Protein AF-A0A180GP91-F1 (afdb_monomer)

Structure (mmCIF, N/CA/C/O backbone):
data_AF-A0A180GP91-F1
#
_entry.id   AF-A0A180GP91-F1
#
loop_
_atom_site.group_PDB
_atom_site.id
_atom_site.type_symbol
_atom_site.label_atom_id
_atom_site.label_alt_id
_atom_site.label_comp_id
_atom_site.label_asym_id
_atom_site.label_entity_id
_atom_site.label_seq_id
_atom_site.pdbx_PDB_ins_code
_atom_site.Cartn_x
_atom_site.Cartn_y
_atom_site.Cartn_z
_atom_site.occupancy
_atom_site.B_iso_or_equiv
_atom_site.auth_seq_id
_atom_site.auth_comp_id
_atom_site.auth_asym_id
_atom_site.auth_atom_id
_atom_site.pdbx_PDB_model_num
ATOM 1 N N . MET A 1 1 ? 13.522 -2.096 43.026 1.00 52.75 1 MET A N 1
ATOM 2 C CA . MET A 1 1 ? 13.990 -1.294 41.868 1.00 52.75 1 MET A CA 1
ATOM 3 C C . MET A 1 1 ? 14.050 -2.078 40.549 1.00 52.75 1 MET A C 1
ATOM 5 O O . MET A 1 1 ? 14.151 -1.452 39.508 1.00 52.75 1 MET A O 1
ATOM 9 N N . GLN A 1 2 ? 13.921 -3.412 40.547 1.00 56.34 2 GLN A N 1
ATOM 10 C CA . GLN A 1 2 ? 14.067 -4.239 39.337 1.00 56.34 2 GLN A CA 1
ATOM 11 C C . GLN A 1 2 ? 12.821 -4.256 38.421 1.00 56.34 2 GLN A C 1
ATOM 13 O O . GLN A 1 2 ? 12.952 -4.360 37.205 1.00 56.34 2 GLN A O 1
ATOM 18 N N . SER A 1 3 ? 11.618 -4.065 38.977 1.00 60.59 3 SER A N 1
ATOM 19 C CA . SER A 1 3 ? 10.356 -4.119 38.216 1.00 60.59 3 SER A CA 1
ATOM 20 C C . SER A 1 3 ? 10.119 -2.925 37.282 1.00 60.59 3 SER A C 1
ATOM 22 O O . SER A 1 3 ? 9.494 -3.085 36.240 1.00 60.59 3 SER A O 1
ATOM 24 N N . PHE A 1 4 ? 10.644 -1.739 37.610 1.00 61.22 4 PHE A N 1
ATOM 25 C CA . PHE A 1 4 ? 10.485 -0.543 36.768 1.00 61.22 4 PHE A CA 1
ATOM 26 C C . PHE A 1 4 ? 11.347 -0.599 35.499 1.00 61.22 4 PHE A C 1
ATOM 28 O O . PHE A 1 4 ? 10.927 -0.114 34.454 1.00 61.22 4 PHE A O 1
ATOM 35 N N . ALA A 1 5 ? 12.519 -1.239 35.564 1.00 70.31 5 ALA A N 1
ATOM 36 C CA . ALA A 1 5 ? 13.389 -1.412 34.4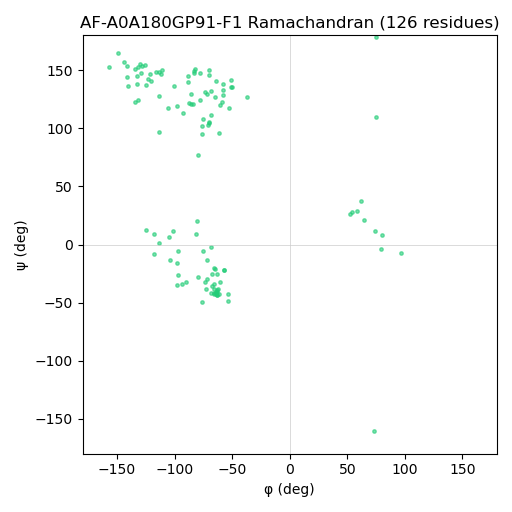02 1.00 70.31 5 ALA A CA 1
ATOM 37 C C . ALA A 1 5 ? 12.774 -2.366 33.364 1.00 70.31 5 ALA A C 1
ATOM 39 O O . ALA A 1 5 ? 12.800 -2.074 32.172 1.00 70.31 5 ALA A O 1
ATOM 40 N N . LEU A 1 6 ? 12.162 -3.467 33.818 1.00 71.69 6 LEU A N 1
ATOM 41 C CA . LEU A 1 6 ? 11.465 -4.414 32.942 1.00 71.69 6 LEU A CA 1
ATOM 42 C C . LEU A 1 6 ? 10.268 -3.772 32.236 1.00 71.69 6 LEU A C 1
ATOM 44 O O . LEU A 1 6 ? 10.101 -3.951 31.033 1.00 71.69 6 LEU A O 1
ATOM 48 N N . LEU A 1 7 ? 9.471 -2.984 32.961 1.00 76.88 7 LEU A N 1
ATOM 49 C CA . LEU A 1 7 ? 8.293 -2.328 32.395 1.00 76.88 7 LEU A CA 1
ATOM 50 C C . LEU A 1 7 ? 8.681 -1.309 31.310 1.00 76.88 7 LEU A C 1
ATOM 52 O O . LEU A 1 7 ? 8.084 -1.300 30.235 1.00 76.88 7 LEU A O 1
ATOM 56 N N . SER A 1 8 ? 9.738 -0.523 31.540 1.00 75.56 8 SER A N 1
ATOM 57 C CA . SER A 1 8 ? 10.274 0.413 30.543 1.00 75.56 8 SER A CA 1
ATOM 58 C C . SER A 1 8 ? 10.815 -0.290 29.295 1.00 75.56 8 SER A C 1
ATOM 60 O O . SER A 1 8 ? 10.570 0.172 28.182 1.00 75.56 8 SER A O 1
ATOM 62 N N . VAL A 1 9 ? 11.508 -1.424 29.446 1.00 79.50 9 VAL A N 1
ATOM 63 C CA . VAL A 1 9 ? 11.994 -2.210 28.298 1.00 79.50 9 VAL A CA 1
ATOM 64 C C . VAL A 1 9 ? 10.825 -2.784 27.493 1.00 79.50 9 VAL A C 1
ATOM 66 O O . VAL A 1 9 ? 10.829 -2.685 26.268 1.00 79.50 9 VAL A O 1
ATOM 69 N N . CYS A 1 10 ? 9.788 -3.313 28.149 1.00 79.94 10 CYS A N 1
ATOM 70 C CA . CYS A 1 10 ? 8.591 -3.810 27.465 1.00 79.94 10 CYS A CA 1
ATOM 71 C C . CYS A 1 10 ? 7.866 -2.710 26.675 1.00 79.94 10 CYS A C 1
ATOM 73 O O . CYS A 1 10 ? 7.476 -2.940 25.532 1.00 79.94 10 CYS A O 1
ATOM 75 N N . VAL A 1 11 ? 7.726 -1.507 27.241 1.00 78.56 11 VAL A N 1
ATOM 76 C CA . VAL A 1 11 ? 7.107 -0.364 26.545 1.00 78.56 11 VAL A CA 1
ATOM 77 C C . VAL A 1 11 ? 7.934 0.059 25.327 1.00 78.56 11 VAL A C 1
ATOM 79 O O . VAL A 1 11 ? 7.373 0.268 24.254 1.00 78.56 11 VAL A O 1
ATOM 82 N N . LEU A 1 12 ? 9.264 0.118 25.445 1.00 72.94 12 LEU A N 1
ATOM 83 C CA . LEU A 1 12 ? 10.144 0.444 24.316 1.00 72.94 12 LEU A CA 1
ATOM 84 C C . LEU A 1 12 ? 10.063 -0.601 23.192 1.00 72.94 12 LEU A C 1
ATOM 86 O O . LEU A 1 12 ? 10.036 -0.229 22.018 1.00 72.94 12 LEU A O 1
ATOM 90 N N . LEU A 1 13 ? 9.963 -1.890 23.532 1.00 70.75 13 LEU A N 1
ATOM 91 C CA . LEU A 1 13 ? 9.775 -2.967 22.552 1.00 70.75 13 LEU A CA 1
ATOM 92 C C . LEU A 1 13 ? 8.416 -2.870 21.838 1.00 70.75 13 LEU A C 1
ATOM 94 O O . LEU A 1 13 ? 8.347 -3.075 20.627 1.00 70.75 13 LEU A O 1
ATOM 98 N N . LEU A 1 14 ? 7.348 -2.499 22.552 1.00 66.81 14 LEU A N 1
ATOM 99 C CA . LEU A 1 14 ? 6.024 -2.283 21.957 1.00 66.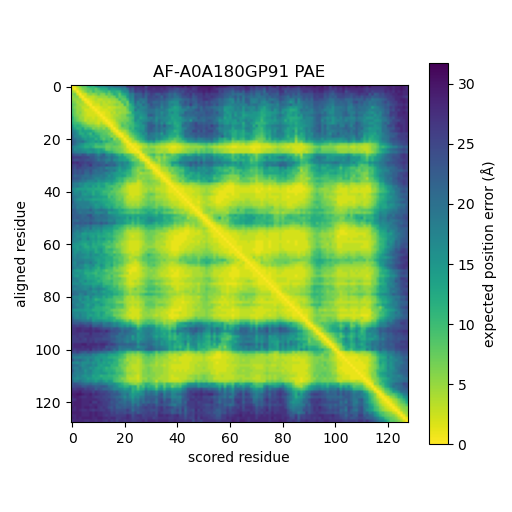81 14 LEU A CA 1
ATOM 100 C C . LEU A 1 14 ? 6.015 -1.085 20.997 1.00 66.81 14 LEU A C 1
ATOM 102 O O . LEU A 1 14 ? 5.478 -1.194 19.896 1.00 66.81 14 LEU A O 1
ATOM 106 N N . ILE A 1 15 ? 6.667 0.024 21.355 1.00 61.84 15 ILE A N 1
ATOM 107 C CA . ILE A 1 15 ? 6.777 1.204 20.481 1.00 61.84 15 ILE A CA 1
ATOM 108 C C . ILE A 1 15 ? 7.548 0.861 19.196 1.00 61.84 15 ILE A C 1
ATOM 110 O O . ILE A 1 15 ? 7.115 1.212 18.097 1.00 61.84 15 ILE A O 1
ATOM 114 N N . GLN A 1 16 ? 8.655 0.119 19.305 1.00 55.00 16 GLN A N 1
ATOM 115 C CA . GLN A 1 16 ? 9.418 -0.322 18.131 1.00 55.00 16 GLN A CA 1
ATOM 116 C C . GLN A 1 16 ? 8.629 -1.305 17.258 1.00 55.00 16 GLN A C 1
ATOM 118 O O . GLN A 1 16 ? 8.738 -1.254 16.032 1.00 55.00 16 GLN A O 1
ATOM 123 N N . SER A 1 17 ? 7.789 -2.154 17.862 1.00 60.19 17 SER A N 1
ATOM 124 C CA . SER A 1 17 ? 6.961 -3.100 17.109 1.00 60.19 17 SER A CA 1
ATOM 125 C C . SER 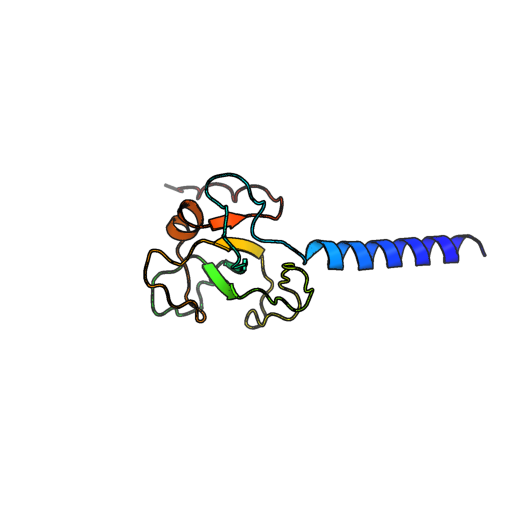A 1 17 ? 5.978 -2.395 16.171 1.00 60.19 17 SER A C 1
ATOM 127 O O . SER A 1 17 ? 5.834 -2.830 15.034 1.00 60.19 17 SER A O 1
ATOM 129 N N . GLN A 1 18 ? 5.388 -1.266 16.582 1.00 52.78 18 GLN A N 1
ATOM 130 C CA . GLN A 1 18 ? 4.453 -0.504 15.746 1.00 52.78 18 GLN A CA 1
ATOM 131 C C . GLN A 1 18 ? 5.152 0.244 14.604 1.00 52.78 18 GLN A C 1
ATOM 133 O O . GLN A 1 18 ? 4.643 0.269 13.486 1.00 52.78 18 GLN A O 1
ATOM 138 N N . ALA A 1 19 ? 6.345 0.796 14.847 1.00 53.19 19 ALA A N 1
ATOM 139 C CA . ALA A 1 19 ? 7.129 1.465 13.806 1.00 53.19 19 ALA A CA 1
ATOM 140 C C . ALA A 1 19 ? 7.565 0.488 12.698 1.00 53.19 19 ALA A C 1
ATOM 142 O O . ALA A 1 19 ? 7.461 0.803 11.512 1.00 53.19 19 ALA A O 1
ATOM 143 N N . VAL A 1 20 ? 7.979 -0.728 13.076 1.00 55.62 20 VAL A N 1
ATOM 144 C CA . VAL A 1 20 ? 8.255 -1.818 12.124 1.00 55.62 20 VAL A CA 1
ATOM 145 C C . VAL A 1 20 ? 6.967 -2.282 11.451 1.00 55.62 20 VAL A C 1
ATOM 147 O O . VAL A 1 20 ? 6.975 -2.581 10.258 1.00 55.62 20 VAL A O 1
ATOM 150 N N . TYR A 1 21 ? 5.849 -2.284 12.183 1.00 61.69 21 TYR A N 1
ATOM 151 C CA . TYR A 1 21 ? 4.575 -2.705 11.626 1.00 61.69 21 TYR A CA 1
ATOM 152 C C . TYR A 1 21 ? 4.072 -1.791 10.531 1.00 61.69 21 TYR A C 1
ATOM 154 O O . TYR A 1 21 ? 3.250 -2.282 9.783 1.00 61.69 21 TYR A O 1
ATOM 162 N N . CYS A 1 22 ? 4.514 -0.535 10.407 1.00 68.94 22 CYS A N 1
ATOM 163 C CA . CYS A 1 22 ? 4.036 0.428 9.403 1.00 68.94 22 CYS A CA 1
ATOM 164 C C . CYS A 1 22 ? 4.936 0.552 8.165 1.00 68.94 22 CYS A C 1
ATOM 166 O O . CYS A 1 22 ? 4.485 1.060 7.137 1.00 68.94 22 CYS A O 1
ATOM 168 N N . ALA A 1 23 ? 6.172 0.058 8.244 1.00 81.06 23 ALA A N 1
ATOM 169 C CA . ALA A 1 23 ? 7.143 0.131 7.163 1.00 81.06 23 ALA A CA 1
ATOM 170 C C . ALA A 1 23 ? 7.033 -1.074 6.215 1.00 81.06 23 ALA A C 1
ATOM 172 O O . ALA A 1 23 ? 6.869 -2.216 6.643 1.00 81.06 23 ALA A O 1
ATOM 173 N N . PHE A 1 24 ? 7.159 -0.846 4.911 1.00 82.00 24 PHE A N 1
ATOM 174 C CA . PHE A 1 24 ? 7.203 -1.911 3.909 1.00 82.00 24 PHE A CA 1
ATOM 175 C C . PHE A 1 24 ? 8.068 -1.515 2.713 1.00 82.00 24 PHE A C 1
ATOM 177 O O . PHE A 1 24 ? 8.412 -0.353 2.535 1.00 82.00 24 PHE A O 1
ATOM 184 N N . LYS A 1 25 ? 8.453 -2.489 1.885 1.00 82.06 25 LYS A N 1
ATOM 185 C CA . LYS A 1 25 ? 9.284 -2.253 0.700 1.00 82.06 25 LYS A CA 1
ATOM 186 C C . LYS A 1 25 ? 8.693 -2.943 -0.514 1.00 82.06 25 LYS A C 1
ATOM 188 O O . LYS A 1 25 ? 8.510 -4.165 -0.498 1.00 82.06 25 LYS A O 1
ATOM 193 N N . CYS A 1 26 ? 8.442 -2.170 -1.561 1.00 77.00 26 CYS A N 1
ATOM 194 C CA . CYS A 1 26 ? 8.112 -2.701 -2.876 1.00 77.00 26 CYS A CA 1
ATOM 195 C C . CYS A 1 26 ? 9.398 -3.072 -3.621 1.00 77.00 26 CYS A C 1
ATOM 197 O O . CYS A 1 26 ? 10.445 -2.472 -3.375 1.00 77.00 26 CYS A O 1
ATOM 199 N N . ASN A 1 27 ? 9.318 -4.093 -4.478 1.00 72.00 27 ASN A N 1
ATOM 200 C CA . ASN A 1 27 ? 10.433 -4.767 -5.150 1.00 72.00 27 ASN A CA 1
ATOM 201 C C . ASN A 1 27 ? 11.252 -5.715 -4.244 1.00 72.00 27 ASN A C 1
ATOM 203 O O . ASN A 1 27 ? 12.018 -5.300 -3.373 1.00 72.00 27 ASN A O 1
ATOM 207 N N . ASN A 1 28 ? 11.123 -7.020 -4.488 1.00 57.41 28 ASN A N 1
ATOM 208 C CA . ASN A 1 28 ? 11.983 -8.068 -3.922 1.00 57.41 28 ASN A CA 1
ATOM 209 C C . ASN A 1 28 ? 13.041 -8.577 -4.917 1.00 57.41 28 ASN A C 1
ATOM 211 O O . ASN A 1 28 ? 13.677 -9.589 -4.640 1.00 57.41 28 ASN A O 1
ATOM 215 N N . ASN A 1 29 ? 13.225 -7.886 -6.051 1.00 56.50 29 ASN A N 1
ATOM 216 C CA . ASN A 1 29 ? 14.111 -8.257 -7.160 1.00 56.50 29 ASN A CA 1
ATOM 217 C C . ASN A 1 29 ? 13.887 -9.689 -7.685 1.00 56.50 29 ASN A C 1
ATOM 219 O O . ASN A 1 29 ? 14.805 -10.290 -8.237 1.00 56.50 29 ASN A O 1
ATOM 223 N N . ALA A 1 30 ? 12.681 -10.244 -7.526 1.00 51.28 30 ALA A N 1
ATOM 224 C CA . ALA A 1 30 ? 12.373 -11.607 -7.936 1.00 51.28 30 ALA A CA 1
ATOM 225 C C . ALA A 1 30 ? 10.970 -11.720 -8.552 1.00 51.28 30 ALA A C 1
ATOM 227 O O . ALA A 1 30 ? 9.988 -11.212 -8.012 1.00 51.28 30 ALA A O 1
ATOM 228 N N . GLY A 1 31 ? 10.875 -12.457 -9.661 1.00 61.75 31 GLY A N 1
ATOM 229 C CA . GLY A 1 31 ? 9.601 -12.818 -10.285 1.00 61.75 31 GLY A CA 1
ATOM 230 C C . GLY A 1 31 ? 8.890 -11.659 -11.007 1.00 61.75 31 GLY A C 1
ATOM 231 O O . GLY A 1 31 ? 9.525 -10.661 -11.349 1.00 61.75 31 GLY A O 1
ATOM 232 N N . PRO A 1 32 ? 7.569 -11.775 -11.247 1.00 60.62 32 PRO A N 1
ATOM 233 C CA . PRO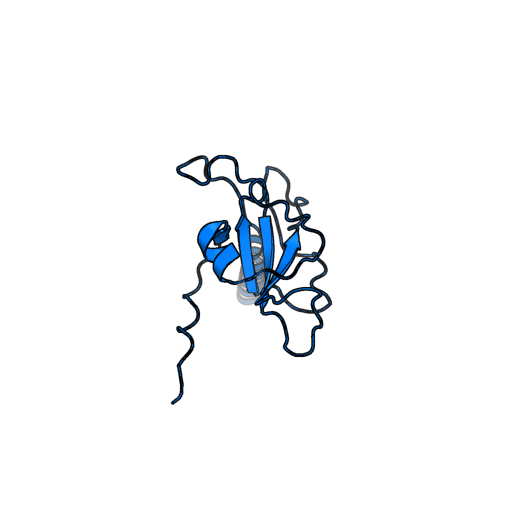 A 1 32 ? 6.787 -10.827 -12.055 1.00 60.62 32 PRO A CA 1
ATOM 234 C C . PRO A 1 32 ? 6.624 -9.436 -11.415 1.00 60.62 32 PRO A C 1
ATOM 236 O O . PRO A 1 32 ? 6.033 -8.545 -12.010 1.00 60.62 32 PRO A O 1
ATOM 239 N N . HIS A 1 33 ? 7.154 -9.243 -10.205 1.00 61.88 33 HIS A N 1
ATOM 240 C CA . HIS A 1 33 ? 7.094 -7.996 -9.442 1.00 61.88 33 HIS A CA 1
ATOM 241 C C . HIS A 1 33 ? 8.428 -7.230 -9.443 1.00 61.88 33 HIS A C 1
ATOM 243 O O . HIS A 1 33 ? 8.585 -6.229 -8.734 1.00 61.88 33 HIS A O 1
ATOM 249 N N . ALA A 1 34 ? 9.409 -7.699 -10.224 1.00 59.81 34 ALA A N 1
ATOM 250 C CA . ALA A 1 34 ? 10.681 -7.019 -10.415 1.00 59.81 34 ALA A CA 1
ATOM 251 C C . ALA A 1 34 ? 10.448 -5.624 -11.023 1.00 59.81 34 ALA A C 1
ATOM 253 O O . ALA A 1 34 ? 9.891 -5.487 -12.106 1.00 59.81 34 ALA A O 1
ATOM 254 N N . GLY A 1 35 ? 10.870 -4.579 -10.307 1.00 62.91 35 GLY A N 1
ATOM 255 C CA . GLY A 1 35 ? 10.721 -3.185 -10.747 1.00 62.91 35 GLY A CA 1
ATOM 256 C C . GLY A 1 35 ? 9.503 -2.437 -10.191 1.00 62.91 35 GLY A C 1
ATOM 257 O O . GLY A 1 35 ? 9.451 -1.216 -10.333 1.00 62.91 35 GLY A O 1
ATOM 258 N N . MET A 1 36 ? 8.586 -3.104 -9.478 1.00 69.38 36 MET A N 1
ATOM 259 C CA . MET A 1 36 ? 7.475 -2.432 -8.788 1.00 69.38 36 MET A CA 1
ATOM 260 C C . MET A 1 36 ? 7.999 -1.619 -7.598 1.00 69.38 36 MET A C 1
ATOM 262 O O . MET A 1 36 ? 8.365 -2.180 -6.566 1.00 69.38 36 MET A O 1
ATOM 266 N N . LYS A 1 37 ? 8.054 -0.291 -7.732 1.00 73.06 37 LYS A N 1
ATOM 267 C CA . LYS A 1 37 ? 8.520 0.629 -6.673 1.00 73.06 37 LYS A CA 1
ATOM 268 C C . LYS A 1 37 ? 7.389 1.378 -5.971 1.00 73.06 37 LYS A C 1
ATOM 270 O O . LYS A 1 37 ? 7.621 1.962 -4.918 1.00 73.06 37 LYS A O 1
ATOM 275 N N . ASN A 1 38 ? 6.187 1.342 -6.539 1.00 79.69 38 ASN A N 1
ATOM 276 C CA . ASN A 1 38 ? 5.051 2.106 -6.050 1.00 79.69 38 ASN A CA 1
ATOM 277 C C . ASN A 1 38 ? 4.335 1.316 -4.953 1.00 79.69 38 ASN A C 1
ATOM 279 O O . ASN A 1 38 ? 3.877 0.196 -5.197 1.00 79.69 38 ASN A O 1
ATOM 283 N N . GLY A 1 39 ? 4.252 1.898 -3.760 1.00 85.06 39 GLY A N 1
ATOM 284 C CA . GLY A 1 39 ? 3.479 1.350 -2.655 1.00 85.06 39 GLY A CA 1
ATOM 285 C C . GLY A 1 39 ? 2.304 2.242 -2.297 1.00 85.06 39 GLY A C 1
ATOM 286 O O . GLY A 1 39 ? 2.381 3.463 -2.419 1.00 85.06 39 GLY A O 1
ATOM 287 N N . PHE A 1 40 ? 1.231 1.613 -1.837 1.00 87.25 40 PHE A N 1
ATOM 288 C CA . PHE A 1 40 ? -0.031 2.260 -1.518 1.00 87.25 40 PHE A CA 1
ATOM 289 C C . PHE A 1 40 ? -0.539 1.816 -0.161 1.00 87.25 40 PHE A C 1
ATOM 291 O O . PHE A 1 40 ? -0.397 0.655 0.225 1.00 87.25 40 PHE A O 1
ATOM 298 N N . CYS A 1 41 ? -1.164 2.763 0.519 1.00 87.62 41 CYS A N 1
ATOM 299 C CA . CYS A 1 41 ? -1.914 2.598 1.747 1.00 87.62 41 CYS A CA 1
ATOM 300 C C . CYS A 1 41 ? -3.388 2.509 1.380 1.00 87.62 41 CYS A C 1
ATOM 302 O O . CYS A 1 41 ? -3.930 3.409 0.738 1.00 87.62 41 CYS A O 1
ATOM 304 N N . GLY A 1 42 ? -3.998 1.384 1.719 1.00 86.81 42 GLY A N 1
ATOM 305 C CA . GLY A 1 42 ? -5.336 1.011 1.306 1.00 86.81 42 GLY A CA 1
ATOM 306 C C . GLY A 1 42 ? -6.290 0.906 2.477 1.00 86.81 42 GLY A C 1
ATOM 307 O O . GLY A 1 42 ? -5.902 0.498 3.570 1.00 86.81 42 GLY A O 1
ATOM 308 N N . ARG A 1 43 ? -7.556 1.220 2.231 1.00 86.38 43 ARG A N 1
ATOM 309 C CA . ARG A 1 43 ? -8.663 0.853 3.116 1.00 86.38 43 ARG A CA 1
ATOM 310 C C . ARG A 1 43 ? -9.899 0.527 2.304 1.00 86.38 43 ARG A C 1
ATOM 312 O O . ARG A 1 43 ? -10.041 0.998 1.170 1.00 86.38 43 ARG A O 1
ATOM 319 N N . THR A 1 44 ? -10.801 -0.241 2.892 1.00 87.69 44 THR A N 1
ATOM 320 C CA . THR A 1 44 ? -12.127 -0.461 2.324 1.00 87.69 44 THR A CA 1
ATOM 321 C C . THR A 1 44 ? -12.843 0.880 2.150 1.00 87.69 44 THR A C 1
ATOM 323 O O . THR A 1 44 ? -12.743 1.792 2.981 1.00 87.69 44 THR A O 1
ATOM 326 N N . LYS A 1 45 ? -13.523 1.031 1.015 1.00 86.75 45 LYS A N 1
ATOM 327 C CA . LYS A 1 45 ? -14.367 2.193 0.755 1.00 86.75 45 LYS A CA 1
ATOM 328 C C . LYS A 1 45 ? -15.579 2.138 1.690 1.00 86.75 45 LYS A C 1
ATOM 330 O O . LYS A 1 45 ? -16.248 1.111 1.773 1.00 86.75 45 LYS A O 1
ATOM 335 N N . LEU A 1 46 ? -15.893 3.246 2.351 1.00 85.25 46 LEU A N 1
ATOM 336 C CA . LEU A 1 46 ? -17.114 3.355 3.143 1.00 85.25 46 LEU A CA 1
ATOM 337 C C . LEU A 1 46 ? -18.319 3.587 2.225 1.00 85.25 46 LEU A C 1
ATOM 339 O O . LEU A 1 46 ? -18.219 4.257 1.196 1.00 85.25 46 LEU A O 1
ATOM 343 N N . GLU A 1 47 ? -19.486 3.077 2.615 1.00 82.56 47 GLU A N 1
ATOM 344 C CA . GLU A 1 47 ? -20.718 3.232 1.827 1.00 82.56 47 GLU A CA 1
ATOM 345 C C . GLU A 1 47 ? -21.121 4.700 1.632 1.00 82.56 47 GLU A C 1
ATOM 347 O O . GLU A 1 47 ? -21.649 5.067 0.585 1.00 82.56 47 GLU A O 1
ATOM 352 N N . SER A 1 48 ? -20.830 5.551 2.621 1.00 81.00 48 SER A N 1
ATOM 353 C CA . SER A 1 48 ? -21.115 6.989 2.592 1.00 81.00 48 SER A CA 1
ATOM 354 C C . SER A 1 48 ? -20.211 7.778 1.642 1.00 81.00 48 SER A C 1
ATOM 356 O O . SER A 1 48 ? -20.492 8.941 1.347 1.00 81.00 48 SER A O 1
ATOM 358 N N . GLU A 1 49 ? -19.121 7.182 1.160 1.00 79.94 49 GLU A N 1
ATOM 359 C CA . GLU A 1 49 ? -18.167 7.870 0.305 1.00 79.94 49 GLU A CA 1
ATOM 360 C C . GLU A 1 49 ? -18.631 7.847 -1.148 1.00 79.94 49 GLU A C 1
ATOM 362 O O . GLU A 1 49 ? -18.768 6.798 -1.785 1.00 79.94 49 GLU A O 1
ATOM 367 N N . SER A 1 50 ? -18.820 9.033 -1.721 1.00 72.12 50 SER A N 1
ATOM 368 C CA . SER A 1 50 ? -18.955 9.154 -3.166 1.00 72.12 50 SER A CA 1
ATOM 369 C C . SER A 1 50 ? -17.590 8.948 -3.812 1.00 72.12 50 SER A C 1
ATOM 371 O O . SER A 1 50 ? -16.592 9.543 -3.406 1.00 72.12 50 SER A O 1
ATOM 373 N N . THR A 1 51 ? -17.545 8.092 -4.823 1.00 67.75 51 THR A N 1
ATOM 374 C CA . THR A 1 51 ? -16.385 7.941 -5.697 1.00 67.75 51 THR A CA 1
ATOM 375 C C . THR A 1 51 ? -16.867 8.155 -7.120 1.00 67.75 51 THR A C 1
ATOM 377 O O . THR A 1 51 ? -17.914 7.635 -7.499 1.00 67.75 51 THR A O 1
ATOM 380 N N . GLU A 1 52 ? -16.101 8.889 -7.927 1.00 67.50 52 GLU A N 1
ATOM 381 C CA . GLU A 1 52 ? -16.437 9.146 -9.339 1.00 67.50 52 GLU A CA 1
ATOM 382 C C . GLU A 1 52 ? -16.608 7.853 -10.151 1.00 67.50 52 GLU A C 1
ATOM 384 O O . GLU A 1 52 ? -17.257 7.830 -11.196 1.00 67.50 52 GLU A O 1
ATOM 389 N N . ARG A 1 53 ? -16.023 6.753 -9.662 1.00 69.12 53 ARG A N 1
ATOM 390 C CA . ARG A 1 53 ? -16.108 5.416 -10.245 1.00 69.12 53 ARG A CA 1
ATOM 391 C C . ARG A 1 53 ? -16.451 4.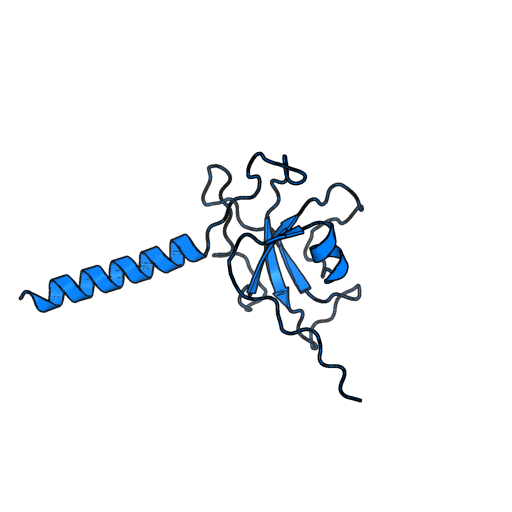379 -9.177 1.00 69.12 53 ARG A C 1
ATOM 393 O O . ARG A 1 53 ? -16.081 4.567 -8.016 1.00 69.12 53 ARG A O 1
ATOM 400 N N . PRO A 1 54 ? -17.102 3.260 -9.544 1.00 75.00 54 PRO A N 1
ATOM 401 C CA . PRO A 1 54 ? -17.314 2.148 -8.625 1.00 75.00 54 PRO A CA 1
ATOM 402 C C . PRO A 1 54 ? -15.973 1.615 -8.115 1.00 75.00 54 PRO A C 1
ATOM 404 O O . PRO A 1 54 ? -15.127 1.206 -8.914 1.00 75.00 54 PRO A O 1
ATOM 407 N N . ALA A 1 55 ? -15.806 1.616 -6.799 1.00 83.25 55 ALA A N 1
ATOM 408 C CA . ALA A 1 55 ? -14.577 1.241 -6.123 1.00 83.25 55 ALA A CA 1
ATOM 409 C C . ALA A 1 55 ? -14.899 0.449 -4.859 1.00 83.25 55 ALA A C 1
ATOM 411 O O . ALA A 1 55 ? -15.870 0.761 -4.172 1.00 83.25 55 ALA A O 1
ATOM 412 N N . ASP A 1 56 ? -14.055 -0.533 -4.566 1.00 86.06 56 ASP A N 1
ATOM 413 C CA . ASP A 1 56 ? -14.138 -1.350 -3.353 1.00 86.06 56 ASP A CA 1
ATOM 414 C C . ASP A 1 56 ? -13.184 -0.815 -2.274 1.00 86.06 56 ASP A C 1
ATOM 416 O O . ASP A 1 56 ? -13.424 -0.974 -1.080 1.00 86.06 56 ASP A O 1
ATOM 420 N N . TYR A 1 57 ? -12.117 -0.134 -2.698 1.00 86.25 57 TYR A N 1
ATOM 421 C CA . TYR A 1 57 ? -11.069 0.390 -1.833 1.00 86.25 57 TYR A CA 1
ATOM 422 C C . TYR A 1 57 ? -10.717 1.827 -2.190 1.00 86.25 57 TYR A C 1
ATOM 424 O O . TYR A 1 57 ? -10.772 2.210 -3.359 1.00 86.25 57 TYR A O 1
ATOM 432 N N . LYS A 1 58 ? -10.270 2.599 -1.200 1.00 8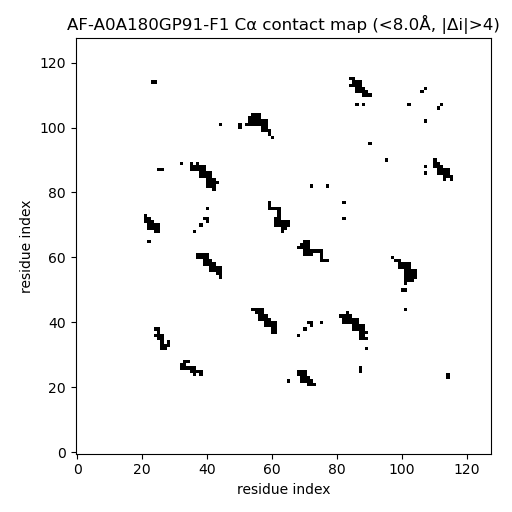5.94 58 LYS A N 1
ATOM 433 C CA . LYS A 1 58 ? -9.523 3.844 -1.409 1.00 85.94 58 LYS A CA 1
ATOM 434 C C . LYS A 1 58 ? -8.035 3.581 -1.213 1.00 85.94 58 LYS A C 1
ATOM 436 O O . LYS A 1 58 ? -7.650 2.891 -0.269 1.00 85.94 58 LYS A O 1
ATOM 441 N N . ILE A 1 59 ? -7.217 4.139 -2.104 1.00 84.88 59 ILE A N 1
ATOM 442 C CA . ILE A 1 59 ? -5.757 4.072 -2.023 1.00 84.88 59 ILE A CA 1
ATOM 443 C C . ILE A 1 59 ? -5.123 5.446 -1.969 1.00 84.88 59 ILE A C 1
ATOM 445 O O . ILE A 1 59 ? -5.570 6.394 -2.611 1.00 84.88 59 ILE A O 1
ATOM 449 N N . TYR A 1 60 ? -4.015 5.491 -1.248 1.00 86.06 60 TYR A N 1
ATOM 450 C CA . TYR A 1 60 ? -3.186 6.663 -1.060 1.00 86.06 60 TYR A CA 1
ATOM 451 C C . TYR A 1 60 ? -1.739 6.255 -1.292 1.00 86.06 60 TYR A C 1
ATOM 453 O O . TYR A 1 60 ? -1.324 5.177 -0.862 1.00 86.06 60 TYR A O 1
ATOM 461 N N . SER A 1 61 ? -0.969 7.083 -1.990 1.00 86.69 61 SER A N 1
ATOM 462 C CA . SER A 1 61 ? 0.460 6.830 -2.177 1.00 86.69 61 SER A CA 1
ATOM 463 C C . SER A 1 61 ? 1.145 6.734 -0.817 1.00 86.69 61 SER A C 1
ATOM 465 O O . SER A 1 61 ? 0.962 7.601 0.038 1.00 86.69 61 SER A O 1
ATOM 467 N N . ALA A 1 62 ? 1.910 5.665 -0.608 1.00 87.94 62 ALA A N 1
ATOM 468 C CA . ALA A 1 62 ? 2.674 5.498 0.616 1.00 87.94 62 ALA A CA 1
ATOM 469 C C . ALA A 1 62 ? 3.831 6.502 0.667 1.00 87.94 62 ALA A C 1
ATOM 471 O O . ALA A 1 62 ? 4.435 6.830 -0.357 1.00 87.94 62 ALA A O 1
ATOM 472 N N . ASP A 1 63 ? 4.151 6.967 1.868 1.00 86.62 63 ASP A N 1
ATOM 473 C CA . ASP A 1 63 ? 5.195 7.956 2.095 1.00 86.62 63 ASP A CA 1
ATOM 474 C C . ASP A 1 63 ? 6.590 7.296 2.021 1.00 86.62 63 ASP A C 1
ATOM 476 O O . ASP A 1 63 ? 6.850 6.329 2.748 1.00 86.62 63 ASP A O 1
ATOM 480 N N . PRO A 1 64 ? 7.510 7.784 1.165 1.00 85.88 64 PRO A N 1
ATOM 481 C CA . PRO A 1 64 ? 8.886 7.300 1.089 1.00 85.88 64 PRO A CA 1
ATOM 482 C C . PRO A 1 64 ? 9.829 7.883 2.159 1.00 85.88 64 PRO A C 1
ATOM 484 O O . PRO A 1 64 ? 11.041 7.666 2.069 1.00 85.88 64 PRO A O 1
ATOM 487 N N . SER A 1 65 ? 9.327 8.616 3.159 1.00 81.56 65 SER A N 1
ATOM 488 C CA . SER A 1 65 ? 10.120 9.319 4.185 1.00 81.56 65 SER A CA 1
ATOM 489 C C . SER A 1 65 ? 11.079 8.439 4.995 1.00 81.56 65 SER A C 1
ATOM 491 O O . SER A 1 65 ? 12.077 8.943 5.508 1.00 81.56 65 SER A O 1
ATOM 493 N N . ILE A 1 66 ? 10.847 7.122 5.061 1.00 79.69 66 ILE A N 1
ATOM 494 C CA . ILE A 1 66 ? 11.778 6.169 5.697 1.00 79.69 66 ILE A CA 1
ATOM 495 C C . ILE A 1 66 ? 13.102 6.052 4.910 1.00 79.69 66 ILE A C 1
ATOM 497 O O . ILE A 1 66 ? 14.146 5.733 5.483 1.00 79.69 66 ILE A O 1
ATOM 501 N N . GLY A 1 67 ? 13.098 6.336 3.604 1.00 75.75 67 GLY A N 1
ATOM 502 C CA . GLY A 1 67 ? 14.283 6.266 2.749 1.00 75.75 67 GLY A CA 1
ATOM 503 C C . GLY A 1 67 ? 14.706 4.835 2.387 1.00 75.75 67 GLY A C 1
ATOM 504 O O . GLY A 1 67 ? 14.087 3.844 2.769 1.00 75.75 67 GLY A O 1
ATOM 505 N N . ASN A 1 68 ? 15.770 4.693 1.585 1.00 78.56 68 ASN A N 1
ATOM 506 C CA . ASN A 1 68 ? 16.315 3.391 1.145 1.00 78.56 68 ASN A CA 1
ATOM 507 C C . ASN A 1 68 ? 15.294 2.446 0.463 1.00 78.56 68 ASN A C 1
ATOM 509 O O . ASN A 1 68 ? 15.425 1.211 0.492 1.00 78.56 68 ASN A O 1
ATOM 513 N N . GLY A 1 69 ? 14.274 3.029 -0.174 1.00 75.44 69 GLY A N 1
ATOM 514 C CA . GLY A 1 69 ? 13.178 2.310 -0.826 1.00 75.44 69 GLY A CA 1
ATOM 515 C C . GLY A 1 69 ? 12.159 1.700 0.139 1.00 75.44 69 GLY A C 1
ATOM 516 O O . GLY A 1 69 ? 11.364 0.868 -0.290 1.00 75.44 69 GLY A O 1
ATOM 517 N N . TRP A 1 70 ? 12.202 2.061 1.422 1.00 82.44 70 TRP A N 1
ATOM 518 C CA . TRP A 1 70 ? 11.131 1.777 2.368 1.00 82.44 70 TRP A CA 1
ATOM 519 C C . TRP A 1 70 ? 10.032 2.828 2.261 1.00 82.44 70 TRP A C 1
ATOM 521 O O . TRP A 1 70 ? 10.288 3.994 1.970 1.00 82.44 70 TRP A O 1
ATOM 531 N N . LEU A 1 71 ? 8.815 2.375 2.513 1.00 86.25 71 LEU A N 1
ATOM 532 C CA . LEU A 1 71 ? 7.575 3.120 2.421 1.00 86.25 71 LEU A CA 1
ATOM 533 C C . LEU A 1 71 ? 6.808 2.968 3.730 1.00 86.25 71 LEU A C 1
ATOM 535 O O . LEU A 1 71 ? 6.957 1.956 4.422 1.00 86.25 71 LEU A O 1
ATOM 539 N N . THR A 1 72 ? 5.966 3.940 4.053 1.00 86.06 72 THR A N 1
ATOM 540 C CA . THR A 1 72 ? 5.109 3.902 5.237 1.00 86.06 72 THR A CA 1
ATOM 541 C C . THR A 1 72 ? 3.733 4.477 4.968 1.00 86.06 72 THR A C 1
ATOM 543 O O . THR A 1 72 ? 3.546 5.320 4.097 1.00 86.06 72 THR A O 1
ATOM 546 N N . CYS A 1 73 ? 2.764 4.010 5.748 1.00 85.69 73 CYS A N 1
ATOM 547 C CA . CYS A 1 73 ? 1.438 4.614 5.821 1.00 85.69 73 CYS A CA 1
ATOM 548 C C . CYS A 1 73 ? 1.284 5.564 7.011 1.00 85.69 73 CYS A C 1
ATOM 550 O O . CYS A 1 73 ? 0.263 6.233 7.140 1.00 85.69 73 CYS A O 1
ATOM 552 N N . ALA A 1 74 ? 2.294 5.641 7.882 1.00 84.19 74 ALA A N 1
ATOM 553 C CA . ALA A 1 74 ? 2.300 6.588 8.985 1.00 84.19 74 ALA A CA 1
ATOM 554 C C . ALA A 1 74 ? 2.354 8.022 8.442 1.00 84.19 74 ALA A C 1
ATOM 556 O O . ALA A 1 74 ? 3.222 8.345 7.639 1.00 84.19 74 ALA A O 1
ATOM 557 N N . GLY A 1 75 ? 1.424 8.872 8.881 1.00 79.12 75 GLY A N 1
ATOM 558 C CA . GLY A 1 75 ? 1.346 10.270 8.444 1.00 79.12 75 GLY A CA 1
ATOM 559 C C . GLY A 1 75 ? 0.705 10.486 7.069 1.00 79.12 75 GLY A C 1
ATOM 560 O O . GLY A 1 75 ? 0.479 11.633 6.690 1.00 79.12 75 GLY A O 1
ATOM 561 N N . VAL A 1 76 ? 0.351 9.419 6.342 1.00 85.12 76 VAL A N 1
ATOM 562 C CA . VAL A 1 76 ? -0.446 9.538 5.115 1.00 85.12 76 VAL A CA 1
ATOM 563 C C . VAL A 1 76 ? -1.880 9.906 5.505 1.00 85.12 76 VAL A C 1
ATOM 565 O O . VAL A 1 76 ? -2.481 9.280 6.376 1.00 85.12 76 VAL A O 1
ATOM 568 N N . ASN A 1 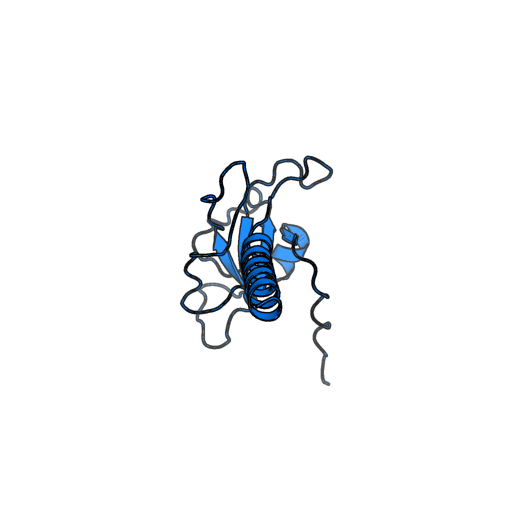77 ? -2.439 10.943 4.879 1.00 83.94 77 ASN A N 1
ATOM 569 C CA . ASN A 1 77 ? -3.790 11.403 5.193 1.00 83.94 77 ASN A CA 1
ATOM 570 C C . ASN A 1 77 ? -4.845 10.469 4.575 1.00 83.94 77 ASN A C 1
ATOM 572 O O . ASN A 1 77 ? -5.229 10.643 3.422 1.00 83.94 77 ASN A O 1
ATOM 576 N N . GLY A 1 78 ? -5.328 9.505 5.361 1.00 78.69 78 GLY A N 1
ATOM 577 C CA . GLY A 1 78 ? -6.422 8.591 5.002 1.00 78.69 78 GLY A CA 1
ATOM 578 C C . GLY A 1 78 ? -7.827 9.179 5.169 1.00 78.69 78 GLY A C 1
ATOM 579 O O . GLY A 1 78 ? -8.785 8.419 5.305 1.00 78.69 78 GLY A O 1
ATOM 580 N N . GLU A 1 79 ? -7.949 10.513 5.208 1.00 83.56 79 GLU A N 1
ATOM 581 C CA . GLU A 1 79 ? -9.193 11.249 5.486 1.00 83.56 79 GLU A CA 1
ATOM 582 C C . GLU A 1 79 ? -9.759 10.947 6.883 1.00 83.56 79 GLU A C 1
ATOM 584 O O . GLU A 1 79 ? -10.965 10.847 7.078 1.00 83.56 79 GLU A O 1
ATOM 589 N N . GLY A 1 80 ? -8.875 10.788 7.873 1.00 80.56 80 GLY A N 1
ATOM 590 C CA . GLY A 1 80 ? -9.265 10.480 9.254 1.00 80.56 80 GLY A CA 1
ATOM 591 C C . GLY A 1 80 ? -9.604 9.009 9.511 1.00 80.56 80 GLY A C 1
ATOM 592 O O . GLY A 1 80 ? -10.069 8.684 10.600 1.00 80.56 80 GLY A O 1
ATOM 593 N N . HIS A 1 81 ? -9.352 8.129 8.540 1.00 82.62 81 HIS A N 1
ATOM 594 C CA . HIS A 1 81 ? -9.523 6.686 8.674 1.00 82.62 81 HIS A CA 1
ATOM 595 C C . HIS A 1 81 ? -8.182 5.952 8.659 1.00 82.62 81 HIS A C 1
ATOM 597 O O . HIS A 1 81 ? -7.249 6.349 7.956 1.00 82.62 81 HIS A O 1
ATOM 603 N N . ASP A 1 82 ? -8.122 4.854 9.410 1.00 82.94 82 ASP A N 1
ATOM 604 C CA . ASP A 1 82 ? -6.961 3.974 9.445 1.00 82.94 82 ASP A CA 1
ATOM 605 C C . ASP A 1 82 ? -6.804 3.200 8.130 1.00 82.94 82 ASP A C 1
ATOM 607 O O . ASP A 1 82 ? -7.773 2.879 7.436 1.00 82.94 82 ASP A O 1
ATOM 611 N N . PHE A 1 83 ? -5.555 2.878 7.796 1.00 84.94 83 PHE A N 1
ATOM 612 C CA . PHE A 1 83 ? -5.242 2.010 6.667 1.00 84.94 83 PHE A CA 1
ATOM 613 C C . PHE A 1 83 ? -5.283 0.544 7.086 1.00 84.94 83 PHE A C 1
ATOM 615 O O . PHE A 1 83 ? -4.626 0.138 8.045 1.00 84.94 83 PHE A O 1
ATOM 622 N N . GLU A 1 84 ? -6.010 -0.253 6.314 1.00 83.81 84 GLU A N 1
ATOM 623 C CA . GLU A 1 84 ? -6.208 -1.686 6.534 1.00 83.81 84 GLU A CA 1
ATOM 624 C C . GLU A 1 84 ? -5.191 -2.514 5.743 1.00 83.81 84 GLU A C 1
ATOM 626 O O . GLU A 1 84 ? -4.727 -3.560 6.198 1.00 83.81 84 GLU A O 1
ATOM 631 N N . GLU A 1 85 ? -4.817 -2.036 4.554 1.00 83.00 85 GLU A N 1
ATOM 632 C CA . GLU A 1 85 ? -4.021 -2.788 3.593 1.00 83.00 85 GLU A CA 1
ATOM 633 C C . GLU A 1 85 ? -2.828 -1.987 3.073 1.00 83.00 85 GLU A C 1
ATOM 635 O O . GLU A 1 85 ? -2.801 -0.754 3.070 1.00 83.00 85 GLU A O 1
ATOM 640 N N . ARG A 1 86 ? -1.802 -2.717 2.625 1.00 85.94 86 ARG A N 1
ATOM 641 C CA . ARG A 1 86 ? -0.626 -2.141 1.970 1.00 85.94 86 ARG A CA 1
ATOM 642 C C . ARG A 1 86 ? -0.289 -2.934 0.738 1.00 85.94 86 ARG A C 1
ATOM 644 O O . ARG A 1 86 ? -0.020 -4.139 0.817 1.00 85.94 86 ARG A O 1
ATOM 651 N N . TRP A 1 87 ? -0.266 -2.235 -0.381 1.00 84.62 87 TRP A N 1
ATOM 652 C CA . TRP A 1 87 ? -0.117 -2.844 -1.686 1.00 84.62 87 TRP A CA 1
ATOM 653 C C . TRP A 1 87 ? 1.120 -2.324 -2.384 1.00 84.62 87 TRP A C 1
ATOM 655 O O . TRP A 1 87 ? 1.424 -1.136 -2.336 1.00 84.62 87 TRP A O 1
ATOM 665 N N . CYS A 1 88 ? 1.809 -3.227 -3.061 1.00 83.38 88 CYS A N 1
ATOM 666 C CA . CYS A 1 88 ? 2.785 -2.889 -4.078 1.00 83.38 88 CYS A CA 1
ATOM 667 C C . CYS A 1 88 ? 2.149 -3.198 -5.428 1.00 83.38 88 CYS A C 1
ATOM 669 O O . CYS A 1 88 ? 1.798 -4.352 -5.672 1.00 83.38 88 CYS A O 1
ATOM 671 N N . CYS A 1 89 ? 1.966 -2.179 -6.266 1.00 78.19 89 CYS A N 1
ATOM 672 C CA . CYS A 1 89 ? 1.202 -2.296 -7.508 1.00 78.19 89 CYS A CA 1
ATOM 673 C C . CYS A 1 89 ? 2.036 -1.897 -8.729 1.00 78.19 89 CYS A C 1
ATOM 675 O O . CYS A 1 89 ? 2.800 -0.928 -8.667 1.00 78.19 89 CYS A O 1
ATOM 677 N N . ASP A 1 90 ? 1.847 -2.600 -9.847 1.00 73.06 90 ASP A N 1
ATOM 678 C CA . ASP A 1 90 ? 2.284 -2.136 -11.166 1.00 73.06 90 ASP A CA 1
ATOM 679 C C . ASP A 1 90 ? 1.152 -1.383 -11.850 1.00 73.06 90 ASP A C 1
ATOM 681 O O . ASP A 1 90 ? 0.099 -1.930 -12.168 1.00 73.06 90 ASP A O 1
ATOM 685 N N . LEU A 1 91 ? 1.374 -0.090 -12.026 1.00 66.00 91 LEU A N 1
ATOM 686 C CA . LEU A 1 91 ? 0.355 0.863 -12.453 1.00 66.00 91 LEU A CA 1
ATOM 687 C C . LEU A 1 91 ? 0.646 1.422 -13.838 1.00 66.00 91 LEU A C 1
ATOM 689 O O . LEU A 1 91 ? -0.111 2.243 -14.347 1.00 66.00 91 LEU A O 1
ATOM 693 N N . ASN A 1 92 ? 1.735 0.965 -14.457 1.00 56.81 92 ASN A N 1
ATOM 694 C CA . ASN A 1 92 ? 2.183 1.459 -15.751 1.00 56.81 92 ASN A CA 1
ATOM 695 C C . ASN A 1 92 ? 1.334 0.927 -16.923 1.00 56.81 92 ASN A C 1
ATOM 697 O O . ASN A 1 92 ? 1.555 1.345 -18.054 1.00 56.81 92 ASN A O 1
ATOM 701 N N . GLY A 1 93 ? 0.386 0.011 -16.679 1.00 49.31 93 GLY A N 1
ATOM 702 C CA . GLY A 1 93 ? -0.359 -0.683 -17.736 1.00 49.31 93 GLY A CA 1
ATOM 703 C C . GLY A 1 93 ? -1.656 -0.017 -18.207 1.00 49.31 93 GLY A C 1
ATOM 704 O O . GLY A 1 93 ? -1.982 -0.116 -19.384 1.00 49.31 93 GLY A O 1
ATOM 705 N N . ASP A 1 94 ? -2.382 0.685 -17.328 1.00 51.72 94 ASP A N 1
ATOM 706 C CA . ASP A 1 94 ? -3.823 0.923 -17.550 1.00 51.72 94 ASP A CA 1
ATOM 707 C C . ASP A 1 94 ? -4.253 2.406 -17.521 1.00 51.72 94 ASP A C 1
ATOM 709 O O . ASP A 1 94 ? -5.445 2.707 -17.460 1.00 51.72 94 ASP A O 1
ATOM 713 N N . GLY A 1 95 ? -3.314 3.360 -17.552 1.00 51.06 95 GLY A N 1
ATOM 714 C CA . GLY A 1 95 ? -3.649 4.796 -17.575 1.00 51.06 95 GLY A CA 1
ATOM 715 C C . GLY A 1 95 ? -4.355 5.303 -16.308 1.00 51.06 95 GLY A C 1
ATOM 716 O O . GLY A 1 95 ? -5.034 6.328 -16.344 1.00 51.06 95 GLY A O 1
ATOM 717 N N . TYR A 1 96 ? -4.216 4.589 -15.187 1.00 53.88 96 TYR A N 1
ATOM 718 C CA . TYR A 1 96 ? -4.695 5.045 -13.885 1.00 53.88 96 TYR A CA 1
ATOM 719 C C . TYR A 1 96 ? -3.744 6.110 -13.339 1.00 53.88 96 TYR A C 1
ATOM 721 O O . TYR A 1 96 ? -2.671 5.808 -12.820 1.00 53.88 96 TYR A O 1
ATOM 729 N N . GLU A 1 97 ? -4.147 7.371 -13.446 1.00 52.66 97 GLU A N 1
ATOM 730 C CA . GLU A 1 97 ? -3.490 8.468 -12.747 1.00 52.66 97 GLU A CA 1
ATOM 731 C C . GLU A 1 97 ? -3.808 8.334 -11.254 1.00 52.66 97 GLU A C 1
ATOM 733 O O . GLU A 1 97 ? -4.927 8.596 -10.831 1.00 52.66 97 GLU A O 1
ATOM 738 N N . ILE A 1 98 ? -2.874 7.845 -10.433 1.00 53.09 98 ILE A N 1
ATOM 739 C CA . ILE A 1 98 ? -3.161 7.614 -9.009 1.00 53.09 98 ILE A CA 1
ATOM 740 C C . ILE A 1 98 ? -3.070 8.918 -8.236 1.00 53.09 98 ILE A C 1
ATOM 742 O O . ILE A 1 98 ? -2.119 9.184 -7.510 1.00 53.09 98 ILE A O 1
ATOM 746 N N . ASN A 1 99 ? -4.120 9.707 -8.382 1.00 50.28 99 ASN A N 1
ATOM 747 C CA . ASN A 1 99 ? -4.496 10.732 -7.436 1.00 50.28 99 ASN A CA 1
ATOM 748 C C . ASN A 1 99 ? -5.835 10.293 -6.833 1.00 50.28 99 ASN A C 1
ATOM 750 O O . ASN A 1 99 ? -6.882 10.474 -7.438 1.00 50.28 99 ASN A O 1
ATOM 754 N N . HIS A 1 100 ? -5.795 9.663 -5.652 1.00 54.41 100 HIS A N 1
ATOM 755 C CA . HIS A 1 100 ? -6.976 9.426 -4.803 1.00 54.41 100 HIS A CA 1
ATOM 756 C C . HIS A 1 100 ? -8.108 8.611 -5.464 1.00 54.41 100 HIS A C 1
ATOM 758 O O . HIS A 1 100 ? -9.287 8.768 -5.142 1.00 54.41 100 HIS A O 1
ATOM 764 N N . ILE A 1 101 ? -7.766 7.726 -6.401 1.00 62.81 101 ILE A N 1
ATOM 765 C CA . ILE A 1 101 ? -8.762 6.990 -7.175 1.00 62.81 101 ILE A CA 1
ATOM 766 C C . ILE A 1 101 ? -9.145 5.727 -6.420 1.00 62.81 101 ILE A C 1
ATOM 768 O O . ILE A 1 101 ? -8.305 4.878 -6.126 1.00 62.81 101 ILE A O 1
ATOM 772 N N . GLY A 1 102 ? -10.432 5.591 -6.117 1.00 73.81 102 GLY A N 1
ATOM 773 C CA . GLY A 1 102 ? -10.953 4.335 -5.612 1.00 73.81 102 GLY A CA 1
ATOM 774 C C . GLY A 1 102 ? -10.686 3.198 -6.609 1.00 73.81 102 GLY A C 1
ATOM 775 O O . GLY A 1 102 ? -10.946 3.338 -7.806 1.00 73.81 102 GLY A O 1
ATOM 776 N N . ILE A 1 103 ? -10.178 2.067 -6.126 1.00 80.06 103 ILE A N 1
ATOM 777 C CA . ILE A 1 103 ? -9.840 0.901 -6.947 1.00 80.06 103 ILE A CA 1
ATOM 778 C C . ILE A 1 103 ? -10.787 -0.262 -6.671 1.00 80.06 103 ILE A C 1
ATOM 780 O O . ILE A 1 103 ? -11.311 -0.428 -5.568 1.00 80.06 103 ILE A O 1
ATOM 784 N N . LYS A 1 104 ? -11.005 -1.092 -7.692 1.00 84.25 104 LYS A N 1
ATOM 785 C CA . LYS A 1 104 ? -11.739 -2.350 -7.541 1.00 84.25 104 LYS A CA 1
ATOM 786 C C . LYS A 1 104 ? -10.835 -3.454 -7.014 1.00 84.25 104 LYS A C 1
ATOM 788 O O . LYS A 1 104 ? -9.652 -3.513 -7.354 1.00 84.25 104 LYS A O 1
ATOM 793 N N . ARG A 1 105 ? -11.420 -4.410 -6.300 1.00 83.88 105 ARG A N 1
ATOM 794 C CA . ARG A 1 105 ? -10.748 -5.633 -5.844 1.00 83.88 105 ARG A CA 1
ATOM 795 C C . ARG A 1 105 ? -10.091 -6.397 -6.993 1.00 83.88 105 ARG A C 1
ATOM 797 O O . ARG A 1 105 ? -8.939 -6.795 -6.882 1.00 83.88 105 ARG A O 1
ATOM 804 N N . SER A 1 106 ? -10.771 -6.510 -8.132 1.00 80.94 106 SER A N 1
ATOM 805 C CA . SER A 1 106 ? -10.241 -7.195 -9.321 1.00 80.94 106 SER A CA 1
ATOM 806 C C . SER A 1 106 ? -9.011 -6.513 -9.934 1.00 80.94 106 SER A C 1
ATOM 808 O O . SER A 1 106 ? -8.279 -7.132 -10.706 1.00 80.94 106 SER A O 1
ATOM 810 N N . PHE A 1 107 ? -8.795 -5.225 -9.654 1.00 80.44 107 PHE A N 1
ATOM 811 C CA . PHE A 1 107 ? -7.559 -4.541 -10.022 1.00 80.44 107 PHE A CA 1
ATOM 812 C C . PHE A 1 107 ? -6.434 -4.944 -9.068 1.00 80.44 107 PHE A C 1
ATOM 814 O O . PHE A 1 107 ? -5.388 -5.392 -9.529 1.00 80.44 107 PHE A O 1
ATOM 821 N N . VAL A 1 108 ? -6.686 -4.871 -7.755 1.00 79.50 108 VAL A N 1
ATOM 822 C CA . VAL A 1 108 ? -5.730 -5.292 -6.716 1.00 79.50 108 VAL A CA 1
ATOM 823 C C . VAL A 1 108 ? -5.255 -6.722 -6.962 1.00 79.50 108 VAL A C 1
ATOM 825 O O . VAL A 1 108 ? -4.057 -6.966 -7.006 1.00 79.50 108 VAL A O 1
ATOM 828 N N . GLU A 1 109 ? -6.172 -7.654 -7.211 1.00 79.69 109 GLU A N 1
ATOM 829 C CA . GLU A 1 109 ? -5.851 -9.073 -7.420 1.00 79.69 109 GLU A CA 1
ATOM 830 C C . GLU A 1 109 ? -4.985 -9.344 -8.662 1.00 79.69 109 GLU A C 1
ATOM 832 O O . GLU A 1 109 ? -4.283 -10.353 -8.707 1.00 79.69 109 GLU A O 1
ATOM 837 N N . ARG A 1 110 ? -5.031 -8.468 -9.675 1.00 75.81 110 ARG A N 1
ATOM 838 C CA . ARG A 1 110 ? -4.285 -8.636 -10.935 1.00 75.81 110 ARG A CA 1
ATOM 839 C C . ARG A 1 110 ? -2.976 -7.854 -10.974 1.00 75.81 110 ARG A C 1
ATOM 841 O O . ARG A 1 110 ? -2.020 -8.318 -11.588 1.00 75.81 110 ARG A O 1
ATOM 848 N N . HIS A 1 111 ? -2.944 -6.677 -10.355 1.00 76.69 111 HIS A N 1
ATOM 849 C CA . HIS A 1 111 ? -1.865 -5.701 -10.528 1.00 76.69 111 HIS A CA 1
ATOM 850 C C . HIS A 1 111 ? -1.102 -5.403 -9.240 1.00 76.69 111 HIS A C 1
ATOM 852 O O . HIS A 1 111 ? -0.072 -4.732 -9.294 1.00 76.69 111 HIS A O 1
ATOM 858 N N . CYS A 1 112 ? -1.575 -5.898 -8.095 1.00 79.88 112 CYS A N 1
ATOM 859 C CA . CYS A 1 112 ? -0.976 -5.636 -6.799 1.00 79.88 112 CYS A CA 1
ATOM 860 C C . CYS A 1 112 ? -0.646 -6.924 -6.043 1.00 79.88 112 CYS A C 1
ATOM 862 O O . CYS A 1 112 ? -1.284 -7.961 -6.203 1.00 79.88 112 CYS A O 1
ATOM 864 N N . TYR A 1 113 ? 0.336 -6.838 -5.153 1.00 78.44 113 TYR A N 1
ATOM 865 C CA . TYR A 1 113 ? 0.589 -7.853 -4.137 1.00 78.44 113 TYR A CA 1
ATOM 866 C C . TYR A 1 113 ? 0.698 -7.200 -2.757 1.00 78.44 113 TYR A C 1
ATOM 868 O O . TYR A 1 113 ? 1.147 -6.056 -2.622 1.00 78.44 113 TYR A O 1
ATOM 876 N N . THR A 1 114 ? 0.267 -7.918 -1.720 1.00 69.62 114 THR A N 1
ATOM 877 C CA . THR A 1 114 ? 0.332 -7.457 -0.329 1.00 69.62 114 THR A CA 1
ATOM 878 C C . THR A 1 114 ? 1.666 -7.846 0.307 1.00 69.62 114 THR A C 1
ATOM 880 O O . THR A 1 114 ? 2.240 -8.898 0.021 1.00 69.62 114 THR A O 1
ATOM 883 N N . ARG A 1 115 ? 2.186 -6.987 1.192 1.00 60.66 115 ARG A N 1
ATOM 884 C CA . ARG A 1 115 ? 3.411 -7.257 1.974 1.00 60.66 115 ARG A CA 1
ATOM 885 C C . ARG A 1 115 ? 3.201 -7.298 3.491 1.00 60.66 115 ARG A C 1
ATOM 887 O O . ARG A 1 115 ? 4.175 -7.412 4.227 1.00 60.66 115 ARG A O 1
ATOM 894 N N . GLY A 1 116 ? 1.951 -7.269 3.952 1.00 50.19 116 GLY A N 1
ATOM 895 C CA . GLY A 1 116 ? 1.575 -7.486 5.349 1.00 50.19 116 GLY A CA 1
ATOM 896 C C . GLY A 1 116 ? 0.772 -8.776 5.492 1.00 50.19 116 GLY A C 1
ATOM 897 O O . GLY A 1 116 ? -0.189 -8.995 4.762 1.00 50.19 116 GLY A O 1
ATOM 898 N N . THR A 1 117 ? 1.189 -9.651 6.399 1.00 40.25 117 THR A N 1
ATOM 899 C CA . THR A 1 117 ? 0.481 -10.885 6.757 1.00 40.25 117 THR A CA 1
ATOM 900 C C . THR A 1 117 ? -0.823 -10.575 7.489 1.00 40.25 117 THR A C 1
ATOM 902 O O . THR A 1 117 ? -0.733 -10.172 8.639 1.00 40.25 117 THR A O 1
ATOM 905 N N . PHE A 1 118 ? -1.989 -10.834 6.883 1.00 47.16 118 PHE A N 1
ATOM 906 C CA . PHE A 1 118 ? -3.255 -11.147 7.572 1.00 47.16 118 PHE A CA 1
ATOM 907 C C . PHE A 1 118 ? -4.209 -11.921 6.647 1.00 47.16 118 PHE A C 1
ATOM 909 O O . PHE A 1 118 ? -4.066 -11.846 5.423 1.00 47.16 118 PHE A O 1
ATOM 916 N N . PRO A 1 119 ? -5.114 -12.748 7.209 1.00 35.69 119 PRO A N 1
ATOM 917 C CA . PRO A 1 119 ? -5.898 -13.700 6.440 1.00 35.69 119 PRO A CA 1
ATOM 918 C C . PRO A 1 119 ? -6.821 -12.983 5.460 1.00 35.69 119 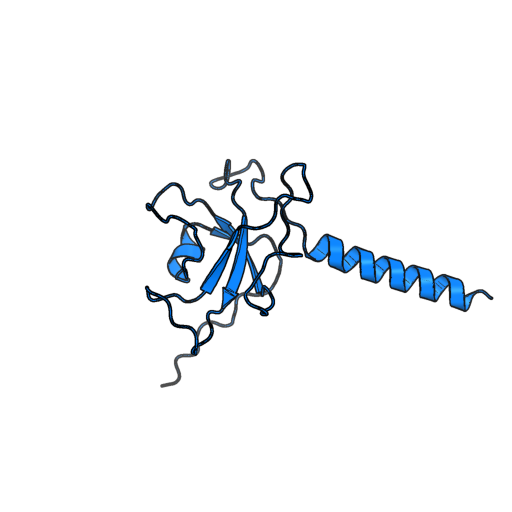PRO A C 1
ATOM 920 O O . PRO A 1 119 ? -7.432 -11.967 5.783 1.00 35.69 119 PRO A O 1
ATOM 923 N N . LYS A 1 120 ? -6.928 -13.575 4.267 1.00 35.69 120 LYS A N 1
ATOM 924 C CA . LYS A 1 120 ? -7.935 -13.265 3.254 1.00 35.69 120 LYS A CA 1
ATOM 925 C C . LYS A 1 120 ? -9.276 -12.962 3.948 1.00 35.69 120 LYS A C 1
ATOM 927 O O . LYS A 1 120 ? -9.721 -13.813 4.725 1.00 35.69 120 LYS A O 1
ATOM 932 N N . PRO A 1 121 ? -9.926 -11.815 3.673 1.00 38.44 121 PRO A N 1
ATOM 933 C CA . PRO A 1 121 ? -11.291 -11.588 4.125 1.00 38.44 121 PRO A CA 1
ATOM 934 C C . PRO A 1 121 ? -12.134 -12.803 3.723 1.00 38.44 121 PRO A C 1
ATOM 936 O O . PRO A 1 121 ? -11.955 -13.286 2.594 1.00 38.44 121 PRO A O 1
ATOM 939 N N . PRO A 1 122 ? -12.997 -13.346 4.601 1.00 38.69 122 PRO A N 1
ATOM 940 C CA . PRO A 1 122 ? -13.875 -14.434 4.202 1.00 38.69 122 PRO A CA 1
ATOM 941 C C . PRO A 1 122 ? -14.596 -14.024 2.916 1.00 38.69 122 PRO A C 1
ATOM 943 O O . PRO A 1 122 ? -15.002 -12.870 2.759 1.00 38.69 122 PRO A O 1
ATOM 946 N N . ALA A 1 123 ? -14.654 -14.952 1.957 1.00 40.66 123 ALA A N 1
ATOM 947 C CA . ALA A 1 123 ? -15.332 -14.713 0.691 1.00 40.66 123 ALA A CA 1
ATOM 948 C C . ALA A 1 123 ? -16.748 -14.186 0.977 1.00 40.66 123 ALA A C 1
ATOM 950 O O . ALA A 1 123 ? -17.357 -14.655 1.944 1.00 40.66 123 ALA A O 1
ATOM 951 N N . PRO A 1 124 ? -17.261 -13.226 0.185 1.00 39.00 124 PRO A N 1
ATOM 952 C CA . PRO A 1 124 ? -18.590 -12.679 0.408 1.00 39.00 124 PRO A CA 1
ATOM 953 C C . PRO A 1 124 ? -19.590 -13.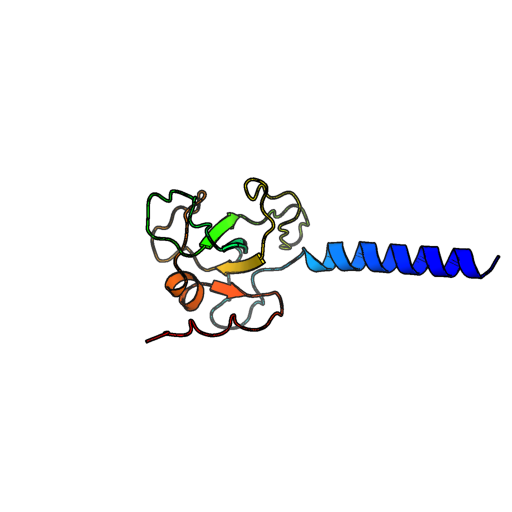832 0.494 1.00 39.00 124 PRO A C 1
ATOM 955 O O . PRO A 1 124 ? -19.732 -14.624 -0.441 1.00 39.00 124 PRO A O 1
ATOM 958 N N . SER A 1 125 ? -20.236 -13.967 1.652 1.00 43.69 125 SER A N 1
ATOM 959 C CA . SER A 1 125 ? -21.307 -14.931 1.832 1.00 43.69 125 SER A CA 1
ATOM 960 C C . SER A 1 125 ? -22.493 -14.440 1.019 1.00 43.69 125 SER A C 1
ATOM 962 O O . SER A 1 125 ? -23.163 -13.478 1.395 1.00 43.69 125 SER A O 1
ATOM 964 N N . HIS A 1 126 ? -22.742 -15.098 -0.110 1.00 37.56 126 HIS A N 1
ATOM 965 C CA . HIS A 1 126 ? -24.027 -15.023 -0.783 1.00 37.56 126 HIS A CA 1
ATOM 966 C C . HIS A 1 126 ? -25.084 -15.584 0.175 1.00 37.56 126 HIS A C 1
ATOM 968 O O . HIS A 1 126 ? -25.249 -16.797 0.293 1.00 37.56 126 HIS A O 1
ATOM 974 N N . HIS A 1 127 ? -25.757 -14.697 0.905 1.00 38.34 127 HIS A N 1
ATOM 975 C CA . HIS A 1 127 ? -27.032 -15.018 1.527 1.00 38.34 127 HIS A CA 1
ATOM 976 C C . HIS A 1 127 ? -28.087 -15.025 0.417 1.00 38.34 127 HIS A C 1
ATOM 978 O O . HIS A 1 127 ? -28.395 -13.976 -0.149 1.00 38.34 127 HIS A O 1
ATOM 984 N N . ASN A 1 128 ? -28.551 -16.230 0.077 1.00 37.03 128 ASN A N 1
ATOM 985 C CA . ASN A 1 128 ? -29.833 -16.446 -0.597 1.00 37.03 128 ASN A CA 1
ATOM 986 C C . ASN A 1 128 ? -30.984 -16.154 0.367 1.00 37.03 128 ASN A C 1
ATOM 988 O O . ASN A 1 128 ? -30.829 -16.492 1.565 1.00 37.03 128 ASN A O 1
#

pLDDT: mean 70.44, std 15.04, range [35.69, 87.94]

Nearest PDB structures (foldseek):
  4li4-assembly1_A  TM=3.241E-01  e=9.503E+00  Human coronavirus OC43

Sequence (128 aa):
MQSFALLSVCVLLLIQSQAVYCAFKCNNNAGPHAGMKNGFCGRTKLESESTERPADYKIYSADPSIGNGWLTCAGVNGEGHDFEERWCCDLNGDGYEINHIGIKRSFVERHCYTRGTFPKPPAPSHHN

Solvent-accessible surface area (backbone atoms only — not comparable to full-atom values): 7878 Å² total; per-residue (Å²): 125,70,69,63,57,54,51,53,51,53,51,54,52,54,57,51,49,53,59,58,69,44,50,47,64,40,48,82,79,54,73,100,47,50,80,28,69,47,38,31,30,22,27,75,49,58,88,88,58,87,59,102,53,89,45,51,25,40,42,40,75,35,40,55,85,78,40,98,66,29,29,23,50,75,89,51,86,57,83,91,46,79,72,78,44,48,36,32,37,63,59,90,83,75,82,66,74,86,69,74,49,48,40,40,61,74,50,44,75,73,39,34,48,73,84,68,96,71,80,78,75,77,73,84,79,82,80,128

Organism: Puccinia triticina (isolate 1-1 / race 1 (BBBD)) (NCBI:txid630390)

Foldseek 3Di:
DVVVVVVVVVVVVVVVVVVVQFKDAQAPCDDPRHPQLWKWFKDADDPPDDAPDDAGMWIDTFDCVVDPSMTGPVPTCPVPDHGDFMKRFDPVPDPDPPDGHGHHPVRCVPTIDGDDDDDDDPDPDPDD

Radius of gyration: 17.64 Å; Cα contacts (8 Å, |Δi|>4): 180; chains: 1; bounding box: 46×28×60 Å

Mean predicted aligned error: 11.86 Å

Secondary structure (DSSP, 8-state):
-HHHHHHHHHHHHHHHHHHHHHEEES--SSGGGTT---EEEEEEPPTT---SS--SEEEEEPEEEEETTEEE-TT---TT----EEEEE--SSS----SS--B-HHHHHHHEEE-S----PPPP----